Protein AF-A0A529SH31-F1 (afdb_monomer)

Nearest PDB structures (foldseek):
  2i5g-assembly1_B  TM=9.693E-01  e=6.076E-13  Pseudomonas aeruginosa
  5lx7-assembly1_A-2  TM=9.449E-01  e=8.465E-12  Aspergillus fumigatus
  5lwz-assembly1_A  TM=9.443E-01  e=1.270E-11  Aspergillus fumigatus Af293
  5lx4-assembly1_A-2  TM=9.408E-01  e=1.270E-11  Aspergillus fumigatus
  3neh-assembly2_B  TM=9.493E-01  e=3.229E-09  Listeria monocytogenes serotype 4b str. F2365

Solvent-accessible surface area (backbone atoms only — not comparable to full-atom values): 6969 Å² total; per-residue (Å²): 75,74,96,72,78,42,87,77,84,85,43,67,38,74,39,47,68,90,30,67,97,42,70,71,40,52,58,54,43,39,76,74,54,39,46,34,37,14,50,10,30,55,47,68,45,80,25,16,17,4,34,73,42,93,68,61,77,18,54,35,78,59,21,53,55,44,47,51,49,29,52,73,75,64,36,37,45,27,44,31,38,28,10,73,52,17,39,48,47,47,62,70,68,40,92,55,56,40,32,29,85,66,67,51,58,21,91,81,49,88,43,68,74,24,45,48,72,66,52,52,50,54,32,55,77,49,70,28,47,113

Foldseek 3Di:
DVVVPDDDDAAEEQAPVQCPLPLVVVVVVVVVRHQEYEQHAQADDQQFGFLVDPDGPAGDPSVLVSLVSCLVSNRAYEHQRGAQRNLLNSLVSHPAQHEPPDAADCVVPPDRSHHYPVSVVSNVVRVHYD

pLDDT: mean 97.87, std 1.07, range [92.5, 98.88]

Structure (mmCIF, N/CA/C/O backbone):
data_AF-A0A529SH31-F1
#
_entry.id   AF-A0A529SH31-F1
#
loop_
_atom_site.group_PDB
_atom_site.id
_atom_site.type_symbol
_atom_site.label_atom_id
_atom_site.label_alt_id
_atom_site.label_comp_id
_atom_site.label_asym_id
_atom_site.label_entity_id
_atom_site.label_seq_id
_atom_site.pdbx_PDB_ins_code
_atom_site.Cartn_x
_atom_site.Cartn_y
_atom_site.Cartn_z
_atom_site.occupancy
_atom_site.B_iso_or_equiv
_atom_site.auth_seq_id
_atom_site.auth_comp_id
_atom_site.auth_asym_id
_atom_site.auth_atom_id
_atom_site.pdbx_PDB_model_num
ATOM 1 N N . ALA A 1 1 ? -14.166 7.983 17.758 1.00 93.69 1 ALA A N 1
ATOM 2 C CA . ALA A 1 1 ? -13.132 9.013 18.002 1.00 93.69 1 ALA A CA 1
ATOM 3 C C . ALA A 1 1 ? -13.680 10.426 17.778 1.00 93.69 1 ALA A C 1
ATOM 5 O O . ALA A 1 1 ? -13.814 11.160 18.751 1.00 93.69 1 ALA A O 1
ATOM 6 N N . ARG A 1 2 ? -14.116 10.765 16.552 1.00 95.00 2 ARG A N 1
ATOM 7 C CA . ARG A 1 2 ? -14.682 12.084 16.196 1.00 95.00 2 ARG A CA 1
ATOM 8 C C . ARG A 1 2 ? -15.859 12.531 17.073 1.00 95.00 2 ARG A C 1
ATOM 10 O O . ARG A 1 2 ? -15.796 13.605 17.650 1.00 95.00 2 ARG A O 1
ATOM 17 N N . ALA A 1 3 ? -16.881 11.687 17.244 1.00 97.62 3 ALA A N 1
ATOM 18 C CA . ALA A 1 3 ? -18.049 12.008 18.079 1.00 97.62 3 ALA A CA 1
ATOM 19 C C . ALA A 1 3 ? -17.703 12.281 19.557 1.00 97.62 3 ALA A C 1
ATOM 21 O O . ALA A 1 3 ? -18.446 12.959 20.251 1.00 97.62 3 ALA A O 1
ATOM 22 N N . SER A 1 4 ? -16.566 11.763 20.033 1.00 96.94 4 SER A N 1
ATOM 23 C CA . SER A 1 4 ? -16.095 11.916 21.413 1.00 96.94 4 SER A CA 1
ATOM 24 C C . SER A 1 4 ? -14.903 12.874 21.543 1.00 96.94 4 SER A C 1
ATOM 26 O O . SER A 1 4 ? -14.224 12.821 22.558 1.00 96.94 4 SER A O 1
ATOM 28 N N . ASN A 1 5 ? -14.571 13.645 20.499 1.00 97.44 5 ASN A N 1
ATOM 29 C CA . ASN A 1 5 ? -13.396 14.527 20.441 1.00 97.44 5 ASN A CA 1
ATOM 30 C C . ASN A 1 5 ? -12.070 13.864 20.879 1.00 97.44 5 ASN A C 1
ATOM 32 O O . ASN A 1 5 ? -11.301 14.409 21.665 1.00 97.44 5 ASN A O 1
ATOM 36 N N . ARG A 1 6 ? -11.820 12.642 20.395 1.00 97.94 6 ARG A N 1
ATOM 37 C CA . ARG A 1 6 ? -10.573 11.899 20.637 1.00 97.94 6 ARG A CA 1
ATOM 38 C C . ARG A 1 6 ? -9.818 11.685 19.333 1.00 97.94 6 ARG A C 1
ATOM 40 O O . ARG A 1 6 ? -10.447 11.538 18.283 1.00 97.94 6 ARG A O 1
ATOM 47 N N . THR A 1 7 ? -8.498 11.569 19.424 1.00 97.75 7 THR A N 1
ATOM 48 C CA . THR A 1 7 ? -7.636 11.146 18.314 1.00 97.75 7 THR A CA 1
ATOM 49 C C . THR A 1 7 ? -7.871 9.669 18.004 1.00 97.75 7 THR A C 1
ATOM 51 O O . THR A 1 7 ? -7.836 8.829 18.902 1.00 97.75 7 THR A O 1
ATOM 54 N N . ALA A 1 8 ? -8.147 9.351 16.739 1.00 97.25 8 ALA A N 1
ATOM 55 C CA . ALA A 1 8 ? -8.113 7.975 16.255 1.00 97.25 8 ALA A CA 1
ATOM 56 C C . ALA A 1 8 ? -6.672 7.620 15.885 1.00 97.25 8 ALA A C 1
ATOM 58 O O . ALA A 1 8 ? -5.999 8.418 15.237 1.00 97.25 8 ALA A O 1
ATOM 59 N N . ILE A 1 9 ? -6.225 6.432 16.274 1.00 96.38 9 ILE A N 1
ATOM 60 C CA . ILE A 1 9 ? -4.925 5.891 15.885 1.00 96.38 9 ILE A CA 1
ATOM 61 C C . ILE A 1 9 ? -5.202 4.605 15.117 1.00 96.38 9 ILE A C 1
ATOM 63 O O . ILE A 1 9 ? -5.927 3.740 15.606 1.00 96.38 9 ILE A O 1
ATOM 67 N N . PHE A 1 10 ? -4.637 4.504 13.920 1.00 96.25 10 PHE A N 1
ATOM 68 C CA . PHE A 1 10 ? -4.609 3.281 13.130 1.00 96.25 10 PHE A CA 1
ATOM 69 C C . PHE A 1 10 ? -3.159 2.841 13.012 1.00 96.25 10 PHE A C 1
ATOM 71 O O . PHE A 1 10 ? -2.283 3.666 12.754 1.00 96.25 10 PHE A O 1
ATOM 78 N N . LEU A 1 11 ? -2.914 1.554 13.228 1.00 97.94 11 LEU A N 1
ATOM 79 C CA . LEU A 1 11 ? -1.580 0.987 13.135 1.00 97.94 11 LEU A CA 1
ATOM 80 C C . LEU A 1 11 ? -1.371 0.420 11.734 1.00 97.94 11 LEU A C 1
ATOM 82 O O . LEU A 1 11 ? -2.254 -0.247 11.186 1.00 97.94 11 LEU A O 1
ATOM 86 N N . GLY A 1 12 ? -0.197 0.684 11.172 1.00 97.38 12 GLY A N 1
ATOM 87 C CA . GLY A 1 12 ? 0.192 0.174 9.870 1.00 97.38 12 GLY A CA 1
ATOM 88 C C . GLY A 1 12 ? 1.687 -0.063 9.761 1.00 97.38 12 GLY A C 1
ATOM 89 O O . GLY A 1 12 ? 2.469 0.432 10.576 1.00 97.38 12 GLY A O 1
ATOM 90 N N . LEU A 1 13 ? 2.067 -0.847 8.757 1.00 98.12 13 LEU A N 1
ATOM 91 C CA . LEU A 1 13 ? 3.437 -1.299 8.537 1.00 98.12 13 LEU A CA 1
ATOM 92 C C . LEU A 1 13 ? 3.960 -0.768 7.203 1.00 98.12 13 LEU A C 1
ATOM 94 O O . LEU A 1 13 ? 3.379 -1.032 6.155 1.00 98.12 13 LEU A O 1
ATOM 98 N N . GLN A 1 14 ? 5.091 -0.061 7.228 1.00 97.25 14 GLN A N 1
ATOM 99 C CA . GLN A 1 14 ? 5.723 0.479 6.013 1.00 97.25 14 GLN A CA 1
ATOM 100 C C . GLN A 1 14 ? 6.620 -0.533 5.273 1.00 97.25 14 GLN A C 1
ATOM 102 O O . GLN A 1 14 ? 7.398 -0.165 4.396 1.00 97.25 14 GLN A O 1
ATOM 107 N N . ASN A 1 15 ? 6.574 -1.805 5.665 1.00 96.38 15 ASN A N 1
ATOM 108 C CA . ASN A 1 15 ? 7.335 -2.902 5.072 1.00 96.38 15 ASN A CA 1
ATOM 109 C C . ASN A 1 15 ? 6.690 -4.229 5.516 1.00 96.38 15 ASN A C 1
ATOM 111 O O . ASN A 1 15 ? 6.281 -4.304 6.681 1.00 9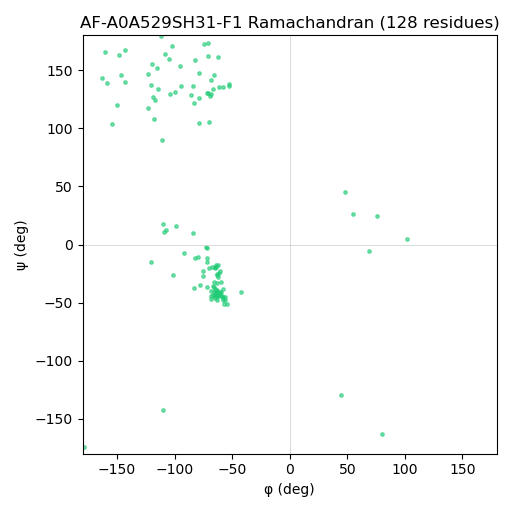6.38 15 ASN A O 1
ATOM 115 N N . PRO A 1 16 ? 6.634 -5.271 4.666 1.00 97.31 16 PRO A N 1
ATOM 116 C CA . PRO A 1 16 ? 6.155 -6.589 5.080 1.00 97.31 16 PRO A CA 1
ATOM 117 C C . PRO A 1 16 ? 7.102 -7.374 6.000 1.00 97.31 16 PRO A C 1
ATOM 119 O O . PRO A 1 16 ? 6.725 -8.447 6.436 1.00 97.31 16 PRO A O 1
ATOM 122 N N . MET A 1 17 ? 8.305 -6.892 6.333 1.00 96.06 17 MET A N 1
ATOM 123 C CA . MET A 1 17 ? 9.263 -7.628 7.188 1.00 96.06 17 MET A CA 1
ATOM 124 C C . MET A 1 17 ? 8.648 -8.335 8.417 1.00 96.06 17 MET A C 1
ATOM 126 O O . MET A 1 17 ? 9.027 -9.471 8.660 1.00 96.06 17 MET A O 1
ATOM 130 N N . PRO A 1 18 ? 7.680 -7.764 9.170 1.00 96.62 18 PRO A N 1
ATOM 131 C CA . PRO A 1 18 ? 7.097 -8.460 10.321 1.00 96.62 18 PRO A CA 1
ATOM 132 C C . PRO A 1 18 ? 6.353 -9.770 10.015 1.00 96.62 18 PRO A C 1
ATOM 134 O O . PRO A 1 18 ? 6.108 -10.526 10.950 1.00 96.62 18 PRO A O 1
ATOM 137 N N . MET A 1 19 ? 5.966 -10.029 8.758 1.00 96.88 19 MET A N 1
ATOM 138 C CA . MET A 1 19 ? 5.409 -11.325 8.344 1.00 96.88 19 MET A CA 1
ATOM 139 C C . MET A 1 19 ? 6.469 -12.314 7.832 1.00 96.88 19 MET A C 1
ATOM 141 O O . MET A 1 19 ? 6.135 -13.466 7.583 1.00 96.88 19 MET A O 1
ATOM 145 N N . GLU A 1 20 ? 7.727 -11.885 7.673 1.00 95.31 20 GLU A N 1
ATOM 146 C CA . GLU A 1 20 ? 8.830 -12.704 7.152 1.00 95.31 20 GLU A CA 1
ATOM 147 C C . GLU A 1 20 ? 8.401 -13.521 5.909 1.00 95.31 20 GLU A C 1
ATOM 149 O O . GLU A 1 20 ? 7.835 -12.961 4.965 1.00 95.31 20 GLU A O 1
ATOM 154 N N . ASP A 1 21 ? 8.654 -14.832 5.895 1.00 96.44 21 ASP A N 1
ATOM 155 C CA . ASP A 1 21 ? 8.252 -15.778 4.854 1.00 96.44 21 ASP A CA 1
ATOM 156 C C . ASP A 1 21 ? 6.979 -16.586 5.199 1.00 96.44 21 ASP A C 1
ATOM 158 O O . ASP A 1 21 ? 6.662 -17.559 4.511 1.00 96.44 21 ASP A O 1
ATOM 162 N N . ASP A 1 22 ? 6.203 -16.154 6.203 1.00 98.19 22 ASP A N 1
ATOM 163 C CA . ASP A 1 22 ? 4.976 -16.818 6.658 1.00 98.19 22 ASP A CA 1
ATOM 164 C C . ASP A 1 22 ? 3.738 -15.920 6.489 1.00 98.19 22 ASP A C 1
ATOM 166 O O . ASP A 1 22 ? 3.493 -14.962 7.225 1.00 98.19 22 ASP A O 1
ATOM 170 N N . ILE A 1 23 ? 2.896 -16.270 5.517 1.00 98.19 23 ILE A N 1
ATOM 171 C CA . ILE A 1 23 ? 1.651 -15.551 5.209 1.00 98.19 23 ILE A CA 1
ATOM 172 C C . ILE A 1 23 ? 0.662 -15.587 6.384 1.00 98.19 23 ILE A C 1
ATOM 174 O O . ILE A 1 23 ? -0.097 -14.634 6.562 1.0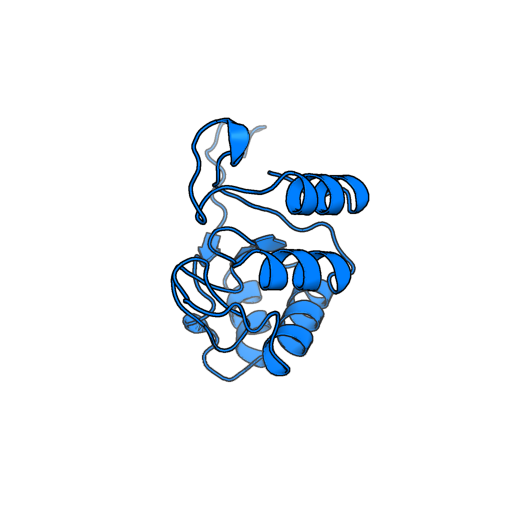0 98.19 23 ILE A O 1
ATOM 178 N N . GLY A 1 24 ? 0.700 -16.622 7.230 1.00 98.00 24 GLY A N 1
ATOM 179 C CA . GLY A 1 24 ? -0.149 -16.716 8.419 1.00 98.00 24 GLY A CA 1
ATOM 180 C C . GLY A 1 24 ? 0.100 -15.589 9.427 1.00 98.00 24 GLY A C 1
ATOM 181 O O . GLY A 1 24 ? -0.807 -15.200 10.166 1.00 98.00 24 GLY A O 1
ATOM 182 N N . LEU A 1 25 ? 1.292 -14.982 9.412 1.00 98.50 25 LEU A N 1
ATOM 183 C CA . LEU A 1 25 ? 1.598 -13.836 10.266 1.00 98.50 25 LEU A CA 1
ATOM 184 C C . LEU A 1 25 ? 0.807 -12.578 9.880 1.00 98.50 25 LEU A C 1
ATOM 186 O O . LEU A 1 25 ? 0.635 -11.701 10.724 1.00 98.50 25 LEU A O 1
ATOM 190 N N . ILE A 1 26 ? 0.262 -12.484 8.662 1.00 98.69 26 ILE A N 1
ATOM 191 C CA . ILE A 1 26 ? -0.609 -11.366 8.265 1.00 98.69 26 ILE A CA 1
ATOM 192 C C . ILE A 1 26 ? -1.889 -11.351 9.114 1.00 98.69 26 ILE A C 1
ATOM 194 O O . ILE A 1 26 ? -2.279 -10.288 9.604 1.00 98.69 26 ILE A O 1
ATOM 198 N N . GLU A 1 27 ? -2.514 -12.512 9.336 1.00 98.69 27 GLU A N 1
ATOM 199 C CA . GLU A 1 27 ? -3.698 -12.641 10.199 1.00 98.69 27 GLU A CA 1
ATOM 200 C C . GLU A 1 27 ? -3.353 -12.308 11.650 1.00 98.69 27 GLU A C 1
ATOM 202 O O . GLU A 1 27 ? -4.032 -11.491 12.271 1.00 98.69 27 GLU A O 1
ATOM 207 N N . MET A 1 28 ? -2.226 -12.817 12.157 1.00 98.44 28 MET A N 1
ATOM 208 C CA . MET A 1 28 ? -1.763 -12.467 13.504 1.00 98.44 28 MET A CA 1
ATOM 209 C C . MET A 1 28 ? -1.547 -10.955 13.675 1.00 98.44 28 MET A C 1
ATOM 211 O O . MET A 1 28 ? -1.974 -10.372 14.672 1.00 98.44 28 MET A O 1
ATOM 215 N N . LEU A 1 29 ? -0.908 -10.288 12.708 1.00 98.50 29 LEU A N 1
ATOM 216 C CA . LEU A 1 29 ? -0.710 -8.835 12.726 1.00 98.50 29 LEU A CA 1
ATOM 217 C C . LEU A 1 29 ? -2.047 -8.085 12.665 1.00 98.50 29 LEU A C 1
ATOM 219 O O . LEU A 1 29 ? -2.229 -7.074 13.353 1.00 98.50 29 LEU A O 1
ATOM 223 N N . PHE A 1 30 ? -2.996 -8.577 11.868 1.00 98.56 30 PHE A N 1
ATOM 224 C CA . PHE A 1 30 ? -4.339 -8.016 11.792 1.00 98.56 30 PHE A CA 1
ATOM 225 C C . PHE A 1 30 ? -5.074 -8.117 13.135 1.00 98.56 30 PHE A C 1
ATOM 227 O O . PHE A 1 30 ? -5.641 -7.122 13.605 1.00 98.56 30 PHE A O 1
ATOM 234 N N . ASP A 1 31 ? -5.001 -9.265 13.803 1.00 98.38 31 ASP A N 1
ATOM 235 C CA . ASP A 1 31 ? -5.594 -9.485 15.124 1.00 98.38 31 ASP A CA 1
ATOM 236 C C . ASP A 1 31 ? -4.963 -8.589 16.201 1.00 98.38 31 ASP A C 1
ATOM 238 O O . ASP A 1 31 ? -5.661 -8.081 17.081 1.00 98.38 31 ASP A O 1
ATOM 242 N N . LEU A 1 32 ? -3.667 -8.280 16.074 1.00 98.12 32 LEU A N 1
ATOM 243 C CA . LEU A 1 32 ? -2.959 -7.310 16.922 1.00 98.12 32 LEU A CA 1
ATOM 244 C C . LEU A 1 32 ? -3.328 -5.840 16.645 1.00 98.12 32 LEU A C 1
ATOM 246 O O . LEU A 1 32 ? -2.853 -4.938 17.337 1.00 98.12 32 LEU A O 1
ATOM 250 N N . GLY A 1 33 ? -4.192 -5.573 15.664 1.00 98.25 33 GLY A N 1
ATOM 251 C CA . GLY A 1 33 ? -4.719 -4.236 15.388 1.00 98.25 33 GLY A CA 1
ATOM 252 C C . GLY A 1 33 ? -4.078 -3.514 14.202 1.00 98.25 33 GLY A C 1
ATOM 253 O O . GLY A 1 33 ? -4.443 -2.364 13.942 1.00 98.25 33 GLY A O 1
ATOM 254 N N . ILE A 1 34 ? -3.171 -4.155 13.455 1.00 98.56 34 ILE A N 1
ATOM 255 C CA . ILE A 1 34 ? -2.661 -3.608 12.189 1.00 98.56 34 ILE A CA 1
ATOM 256 C C . ILE A 1 34 ? -3.799 -3.577 11.163 1.00 98.56 34 ILE A C 1
ATOM 258 O O . ILE A 1 34 ? -4.571 -4.527 11.033 1.00 98.56 34 ILE A O 1
ATOM 262 N N . ARG A 1 35 ? -3.955 -2.462 10.444 1.00 98.25 35 ARG A N 1
ATOM 263 C CA . ARG A 1 35 ? -5.044 -2.282 9.462 1.00 98.25 35 ARG A CA 1
ATOM 264 C C . ARG A 1 35 ? -4.567 -2.012 8.046 1.00 98.25 35 ARG A C 1
ATOM 266 O O . ARG A 1 35 ? -5.362 -2.148 7.121 1.00 98.25 35 ARG A O 1
ATOM 273 N N . PHE A 1 36 ? -3.299 -1.666 7.871 1.00 98.12 36 PHE A N 1
ATOM 274 C CA . PHE A 1 36 ? -2.701 -1.484 6.558 1.00 98.12 36 PHE A CA 1
ATOM 275 C C . PHE A 1 36 ? -1.233 -1.896 6.571 1.00 98.12 36 PHE A C 1
ATOM 277 O O . PHE A 1 36 ? -0.537 -1.720 7.572 1.00 98.12 36 PHE A O 1
ATOM 284 N N . MET A 1 37 ? -0.763 -2.451 5.462 1.00 98.62 37 MET A N 1
ATOM 285 C CA . MET A 1 37 ? 0.623 -2.876 5.304 1.00 98.62 37 MET A CA 1
ATOM 286 C C . MET A 1 37 ? 1.079 -2.593 3.878 1.00 98.62 37 MET A C 1
ATOM 288 O O . MET A 1 37 ? 0.329 -2.789 2.920 1.00 98.62 37 MET A O 1
ATOM 292 N N . GLN A 1 38 ? 2.312 -2.120 3.742 1.00 98.62 38 GLN A N 1
ATOM 293 C CA . GLN A 1 38 ? 2.940 -1.966 2.442 1.00 98.62 38 GLN A CA 1
ATOM 294 C C . GLN A 1 38 ? 3.453 -3.301 1.910 1.00 98.62 38 GLN A C 1
ATOM 296 O O . GLN A 1 38 ? 3.931 -4.128 2.682 1.00 98.62 38 GLN A O 1
ATOM 301 N N . LEU A 1 39 ? 3.434 -3.486 0.587 1.00 98.50 39 LEU A N 1
ATOM 302 C CA . LEU A 1 39 ? 4.067 -4.654 -0.042 1.00 98.50 39 LEU A CA 1
ATOM 303 C C . LEU A 1 39 ? 5.594 -4.537 -0.078 1.00 98.50 39 LEU A C 1
ATOM 305 O O . LEU A 1 39 ? 6.300 -5.541 -0.097 1.00 98.50 39 LEU A O 1
ATOM 309 N N . THR A 1 40 ? 6.124 -3.318 -0.089 1.00 98.44 40 THR A N 1
ATOM 310 C CA . THR A 1 40 ? 7.562 -3.046 -0.169 1.00 98.44 40 THR A CA 1
ATOM 311 C C . THR A 1 40 ? 7.922 -1.834 0.683 1.00 98.44 40 THR A C 1
ATOM 313 O O . THR A 1 40 ? 7.058 -1.066 1.105 1.00 98.44 40 THR A O 1
ATOM 316 N N . TYR A 1 41 ? 9.221 -1.637 0.899 1.00 97.88 41 TYR A N 1
ATOM 317 C CA . TYR A 1 41 ? 9.760 -0.316 1.210 1.00 97.88 41 TYR A CA 1
ATOM 318 C C . TYR A 1 41 ? 10.576 0.158 0.002 1.00 97.88 41 TYR A C 1
ATOM 320 O O . TYR A 1 41 ? 10.186 -0.090 -1.137 1.00 97.88 41 TYR A O 1
ATOM 328 N N . ASN A 1 42 ? 11.701 0.841 0.214 1.00 97.81 42 ASN A N 1
ATOM 329 C CA . ASN A 1 42 ? 12.530 1.332 -0.883 1.00 97.81 42 ASN A CA 1
ATOM 330 C C . ASN A 1 42 ? 13.190 0.219 -1.720 1.00 97.81 42 ASN A C 1
ATOM 332 O O . ASN A 1 42 ? 13.374 0.415 -2.918 1.00 97.81 42 ASN A O 1
ATOM 336 N N . ASN A 1 43 ? 13.534 -0.909 -1.094 1.00 96.81 43 ASN A N 1
ATOM 337 C CA . ASN A 1 43 ? 14.194 -2.054 -1.728 1.00 96.81 43 ASN A CA 1
ATOM 338 C C . ASN A 1 43 ? 13.189 -3.179 -2.004 1.00 96.81 43 ASN A C 1
ATOM 340 O O . ASN A 1 43 ? 12.060 -3.154 -1.500 1.00 96.81 43 ASN A O 1
ATOM 344 N N . GLN A 1 44 ? 13.627 -4.190 -2.750 1.00 96.81 44 GLN A N 1
ATOM 345 C CA . GLN A 1 44 ? 12.871 -5.419 -2.955 1.00 96.81 44 GLN A CA 1
ATOM 346 C C . GLN A 1 44 ? 12.555 -6.120 -1.623 1.00 96.81 44 GLN A C 1
ATOM 348 O O . GLN A 1 44 ? 13.410 -6.255 -0.747 1.00 96.81 44 GLN A O 1
ATOM 353 N N . SER A 1 45 ? 11.311 -6.578 -1.491 1.00 97.81 45 SER A N 1
ATOM 354 C CA . SER A 1 45 ? 10.832 -7.436 -0.408 1.00 97.81 45 SER A CA 1
ATOM 355 C C . SER A 1 45 ? 10.497 -8.831 -0.950 1.00 97.81 45 SER A C 1
ATOM 357 O O . SER A 1 45 ? 10.577 -9.088 -2.153 1.00 97.81 45 SER A O 1
ATOM 359 N N . LEU A 1 46 ? 10.055 -9.736 -0.072 1.00 97.75 46 LEU A N 1
ATOM 360 C CA . LEU A 1 46 ? 9.501 -11.023 -0.495 1.00 97.75 46 LEU A CA 1
ATOM 361 C C . LEU A 1 46 ? 8.210 -10.880 -1.314 1.00 97.75 46 LEU A C 1
ATOM 363 O O . LEU A 1 46 ? 7.859 -11.813 -2.031 1.00 97.75 46 LEU A O 1
ATOM 367 N N . LEU A 1 47 ? 7.516 -9.736 -1.244 1.00 98.56 47 LEU A N 1
ATOM 368 C CA . LEU A 1 47 ? 6.203 -9.535 -1.866 1.00 98.56 47 LEU A CA 1
ATOM 369 C C . LEU A 1 47 ? 6.261 -8.750 -3.185 1.00 98.56 47 LEU A C 1
ATOM 371 O O . LEU A 1 47 ? 5.393 -8.921 -4.041 1.00 98.56 47 LEU A O 1
ATOM 375 N N . GLY A 1 48 ? 7.276 -7.909 -3.383 1.00 98.31 48 GLY A N 1
ATOM 376 C CA . GLY A 1 48 ? 7.414 -7.114 -4.602 1.00 98.31 48 GLY A CA 1
ATOM 377 C C . GLY A 1 48 ? 8.667 -6.249 -4.629 1.00 98.31 48 GLY A C 1
ATOM 378 O O . GLY A 1 48 ? 9.509 -6.307 -3.730 1.00 98.31 48 GLY A O 1
ATOM 379 N N . CYS A 1 49 ? 8.785 -5.423 -5.663 1.00 98.25 49 CYS A N 1
ATOM 380 C CA . CYS A 1 49 ? 9.958 -4.591 -5.895 1.00 98.25 49 CYS A CA 1
ATOM 381 C C . CYS A 1 49 ? 9.740 -3.139 -5.438 1.00 98.25 49 CYS A C 1
ATOM 383 O O . CYS A 1 49 ? 8.722 -2.520 -5.755 1.00 98.25 49 CYS A O 1
ATOM 385 N N . GLY A 1 50 ? 10.692 -2.591 -4.679 1.00 98.06 50 GLY A N 1
ATOM 386 C CA . GLY A 1 50 ? 10.675 -1.191 -4.254 1.00 98.06 50 GLY A CA 1
ATOM 387 C C . GLY A 1 50 ? 11.216 -0.246 -5.331 1.00 98.06 50 GLY A C 1
ATOM 388 O O . GLY A 1 50 ? 11.970 -0.651 -6.210 1.00 98.06 50 GLY A O 1
ATOM 389 N N . TRP A 1 51 ? 10.863 1.038 -5.266 1.00 97.38 51 TRP A N 1
ATOM 390 C CA . TRP A 1 51 ? 11.210 2.021 -6.307 1.00 97.38 51 TRP A CA 1
ATOM 391 C C . TRP A 1 51 ? 12.719 2.293 -6.494 1.00 97.38 51 TRP A C 1
ATOM 393 O O . TRP A 1 51 ? 13.088 2.884 -7.512 1.00 97.38 51 TRP A O 1
ATOM 403 N N . MET A 1 52 ? 13.582 1.947 -5.523 1.00 97.38 52 MET A N 1
ATOM 404 C CA . MET A 1 52 ? 15.040 2.136 -5.652 1.00 97.38 52 MET A CA 1
ATOM 405 C C . MET A 1 52 ? 15.723 1.009 -6.423 1.00 97.38 52 MET A C 1
ATOM 407 O O . MET A 1 52 ? 16.896 1.141 -6.774 1.00 97.38 52 MET A O 1
ATOM 411 N N . GLU A 1 53 ? 15.021 -0.093 -6.674 1.00 97.25 53 GLU A N 1
ATOM 412 C CA . GLU A 1 53 ? 15.576 -1.206 -7.426 1.00 97.25 53 GLU A CA 1
ATOM 413 C C . GLU A 1 53 ? 15.788 -0.810 -8.886 1.00 97.25 53 GLU A C 1
ATOM 415 O O . GLU A 1 53 ? 14.990 -0.092 -9.491 1.00 97.25 53 GLU A O 1
ATOM 420 N N . LYS A 1 54 ? 16.897 -1.281 -9.462 1.00 95.44 54 LYS A N 1
ATOM 421 C CA . LYS A 1 54 ? 17.232 -0.993 -10.862 1.00 95.44 54 LYS A CA 1
ATOM 422 C C . LYS A 1 54 ? 16.210 -1.608 -11.821 1.00 95.44 54 LYS A C 1
ATOM 424 O O . LYS A 1 54 ? 15.883 -0.999 -12.834 1.00 95.44 54 LYS A O 1
ATOM 429 N N . GLU A 1 55 ? 15.749 -2.812 -11.498 1.00 96.38 55 GLU A N 1
ATOM 430 C CA . GLU A 1 55 ? 14.806 -3.590 -12.295 1.00 96.38 55 GLU A CA 1
ATOM 431 C C . GLU A 1 55 ? 13.591 -3.920 -11.426 1.00 96.38 55 GLU A C 1
ATOM 433 O O . G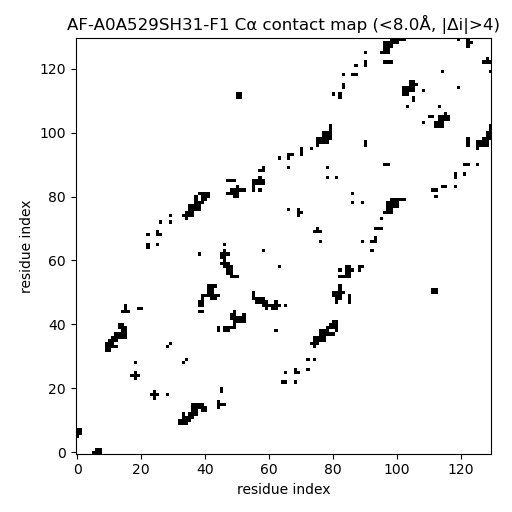LU A 1 55 ? 13.719 -4.625 -10.427 1.00 96.38 55 GLU A O 1
ATOM 438 N N . ASP A 1 56 ? 12.412 -3.429 -11.810 1.00 97.62 56 ASP A N 1
ATOM 439 C CA . ASP A 1 56 ? 11.164 -3.739 -11.112 1.00 97.62 56 ASP A CA 1
ATOM 440 C C . ASP A 1 56 ? 10.658 -5.128 -11.527 1.00 97.62 56 ASP A C 1
ATOM 442 O O . ASP A 1 56 ? 10.132 -5.336 -12.630 1.00 97.62 56 ASP A O 1
ATOM 446 N N . SER A 1 57 ? 10.835 -6.098 -10.631 1.00 96.88 57 SER A N 1
ATOM 447 C CA . SER A 1 57 ? 10.437 -7.492 -10.841 1.00 96.88 57 SER A CA 1
ATOM 448 C C . SER A 1 57 ? 8.917 -7.713 -10.803 1.00 96.88 57 SER A C 1
ATOM 450 O O . SER A 1 57 ? 8.453 -8.761 -11.261 1.00 96.88 57 SER A O 1
ATOM 452 N N . GLY A 1 58 ? 8.136 -6.719 -10.362 1.00 98.56 58 GLY A N 1
ATOM 453 C CA . GLY A 1 58 ? 6.693 -6.828 -10.160 1.00 98.56 58 GLY A CA 1
ATOM 454 C C . GLY A 1 58 ? 6.323 -7.506 -8.838 1.00 98.56 58 GLY A C 1
ATOM 455 O O . GLY A 1 58 ? 7.136 -7.632 -7.921 1.00 98.56 58 GLY A O 1
ATOM 456 N N . VAL A 1 59 ? 5.071 -7.956 -8.738 1.00 98.75 59 VAL A N 1
ATOM 457 C CA . VAL A 1 59 ? 4.586 -8.704 -7.572 1.00 98.75 59 VAL A CA 1
ATOM 458 C C . VAL A 1 59 ? 5.067 -10.151 -7.672 1.00 98.75 59 VAL A C 1
ATOM 460 O O . VAL A 1 59 ? 4.822 -10.847 -8.665 1.00 98.75 59 VAL A O 1
ATOM 463 N N . THR A 1 60 ? 5.732 -10.630 -6.621 1.00 98.69 60 THR A N 1
ATOM 464 C CA . THR A 1 60 ? 6.285 -11.991 -6.576 1.00 98.69 60 THR A CA 1
ATOM 465 C C . THR A 1 60 ? 5.178 -13.049 -6.450 1.00 98.69 60 THR A C 1
ATOM 467 O O . THR A 1 60 ? 4.003 -12.740 -6.235 1.00 98.69 60 THR A O 1
ATOM 470 N N . ARG A 1 61 ? 5.542 -14.339 -6.529 1.00 98.25 61 ARG A N 1
ATOM 471 C CA . ARG A 1 61 ? 4.605 -15.435 -6.220 1.00 98.25 61 ARG A CA 1
ATOM 472 C C . ARG A 1 61 ? 4.021 -15.291 -4.809 1.00 98.25 61 ARG A C 1
ATOM 474 O O . ARG A 1 61 ? 2.808 -15.353 -4.656 1.00 98.25 61 ARG A O 1
ATOM 481 N N . MET A 1 62 ? 4.872 -15.050 -3.811 1.00 98.38 62 MET A N 1
ATOM 482 C CA . MET A 1 62 ? 4.440 -14.869 -2.423 1.00 98.38 62 MET A CA 1
ATOM 483 C C . MET A 1 62 ? 3.618 -13.586 -2.249 1.00 98.38 62 MET A C 1
ATOM 485 O O . MET A 1 62 ? 2.628 -13.583 -1.528 1.00 98.38 62 MET A O 1
ATOM 489 N N . GLY A 1 63 ? 3.962 -12.517 -2.973 1.00 98.69 63 GLY A N 1
ATOM 490 C CA . GLY A 1 63 ? 3.188 -11.278 -2.995 1.00 98.69 63 GLY A CA 1
ATOM 491 C C . GLY A 1 63 ? 1.741 -11.477 -3.434 1.00 98.69 63 GLY A C 1
ATOM 492 O O . GLY A 1 63 ? 0.845 -10.877 -2.852 1.00 98.69 63 GLY A O 1
ATOM 493 N N . ARG A 1 64 ? 1.483 -12.361 -4.407 1.00 98.81 64 ARG A N 1
ATOM 494 C CA . ARG A 1 64 ? 0.114 -12.699 -4.842 1.00 98.81 64 ARG A CA 1
ATOM 495 C C . ARG A 1 64 ? -0.689 -13.366 -3.729 1.00 98.81 64 ARG A C 1
ATOM 497 O O . ARG A 1 64 ? -1.843 -13.010 -3.519 1.00 98.81 64 ARG A O 1
ATOM 504 N N . GLU A 1 65 ? -0.072 -14.304 -3.019 1.00 98.69 65 GLU A N 1
ATOM 505 C CA . GLU A 1 65 ? -0.700 -15.010 -1.899 1.00 98.69 65 GLU A CA 1
ATOM 506 C C . GLU A 1 65 ? -0.936 -14.054 -0.711 1.00 98.69 65 GLU A C 1
ATOM 508 O O . GLU A 1 65 ? -2.021 -14.046 -0.134 1.00 98.69 65 GLU A O 1
ATOM 513 N N . ALA A 1 66 ? 0.017 -13.161 -0.418 1.00 98.75 66 ALA A N 1
ATOM 514 C CA . ALA A 1 66 ? -0.134 -12.127 0.605 1.00 98.75 66 ALA A CA 1
ATOM 515 C C . ALA A 1 66 ? -1.238 -11.110 0.264 1.00 98.75 66 ALA A C 1
ATOM 517 O O . ALA A 1 66 ? -2.033 -10.763 1.131 1.00 98.75 66 ALA A O 1
ATOM 518 N N . ILE A 1 67 ? -1.342 -10.660 -0.994 1.00 98.88 67 ILE A N 1
ATOM 519 C CA . ILE A 1 67 ? -2.433 -9.779 -1.453 1.00 98.88 67 ILE A CA 1
ATOM 520 C C . ILE A 1 67 ? -3.794 -10.446 -1.236 1.00 98.88 67 ILE A C 1
ATOM 522 O O . ILE A 1 67 ? -4.710 -9.804 -0.718 1.00 98.88 67 ILE A O 1
ATOM 526 N N . ALA A 1 68 ? -3.921 -11.726 -1.599 1.00 98.81 68 ALA A N 1
ATOM 527 C CA . ALA A 1 68 ? -5.153 -12.480 -1.394 1.00 98.81 68 ALA A CA 1
ATOM 528 C C . ALA A 1 68 ? -5.519 -12.560 0.098 1.00 98.81 68 ALA A C 1
ATOM 530 O O . ALA A 1 68 ? -6.670 -12.323 0.465 1.00 98.81 68 ALA A O 1
ATOM 531 N N . GLU A 1 69 ? -4.537 -12.802 0.967 1.00 98.81 69 GLU A N 1
ATOM 532 C CA . GLU A 1 69 ? -4.754 -12.858 2.413 1.00 98.81 69 GLU A CA 1
ATOM 533 C C . GLU A 1 69 ? -5.140 -11.494 3.005 1.00 98.81 69 GLU A C 1
ATOM 535 O O . GLU A 1 69 ? -6.110 -11.373 3.758 1.00 98.81 69 GLU A O 1
ATOM 540 N N . MET A 1 70 ? -4.460 -10.425 2.590 1.00 98.81 70 MET A N 1
ATOM 541 C CA . MET A 1 70 ? -4.821 -9.059 2.971 1.00 98.81 70 MET A CA 1
ATOM 542 C C . MET A 1 70 ? -6.247 -8.711 2.516 1.00 98.81 70 MET A C 1
ATOM 544 O O . MET A 1 70 ? -7.013 -8.113 3.274 1.00 98.81 70 MET A O 1
ATOM 548 N N . ASN A 1 71 ? -6.651 -9.125 1.310 1.00 98.81 71 ASN A N 1
ATOM 549 C CA . ASN A 1 71 ? -8.017 -8.950 0.810 1.00 98.81 71 ASN A CA 1
ATOM 550 C C . ASN A 1 71 ? -9.054 -9.756 1.609 1.00 98.81 71 ASN A C 1
ATOM 552 O O . ASN A 1 71 ? -10.120 -9.206 1.922 1.00 98.81 71 ASN A O 1
ATOM 556 N N . ARG A 1 72 ? -8.736 -11.004 1.986 1.00 98.69 72 ARG A N 1
ATOM 557 C CA . ARG A 1 72 ? -9.581 -11.866 2.831 1.00 98.69 72 ARG A CA 1
ATOM 558 C C . ARG A 1 72 ? -9.866 -11.211 4.181 1.00 98.69 72 ARG A C 1
ATOM 560 O O . ARG A 1 72 ? -11.022 -11.144 4.593 1.00 98.69 72 ARG A O 1
ATOM 567 N N . LEU A 1 73 ? -8.828 -10.688 4.834 1.00 98.56 73 LEU A N 1
ATOM 568 C CA . LEU A 1 73 ? -8.919 -10.030 6.143 1.00 98.56 73 LEU A CA 1
ATOM 569 C C . LEU A 1 73 ? -9.524 -8.620 6.070 1.00 98.56 73 LEU A C 1
ATOM 571 O O . LEU A 1 73 ? -10.035 -8.097 7.059 1.00 98.56 73 LEU A O 1
ATOM 575 N N . GLY A 1 74 ? -9.464 -7.979 4.901 1.00 98.31 74 GLY A N 1
ATOM 576 C CA . GLY A 1 74 ? -9.775 -6.557 4.760 1.00 98.31 74 GLY A CA 1
ATOM 577 C C . GLY A 1 74 ? -8.657 -5.648 5.282 1.00 98.31 74 GLY A C 1
ATOM 578 O O . GLY A 1 74 ? -8.922 -4.501 5.644 1.00 98.31 74 GLY A O 1
ATOM 579 N N . MET A 1 75 ? -7.416 -6.143 5.322 1.00 98.62 75 MET A N 1
ATOM 580 C CA . MET A 1 75 ? -6.231 -5.316 5.528 1.00 98.62 75 MET A CA 1
ATOM 581 C C . MET A 1 75 ? -5.984 -4.472 4.273 1.00 98.62 75 MET A C 1
ATOM 583 O O . MET A 1 75 ? -5.966 -4.985 3.154 1.00 98.62 75 MET A O 1
ATOM 587 N N . ILE A 1 76 ? -5.791 -3.167 4.450 1.00 98.56 76 ILE A N 1
ATOM 588 C CA . ILE A 1 76 ? -5.537 -2.254 3.334 1.00 98.56 76 ILE A CA 1
ATOM 589 C C . ILE A 1 76 ? -4.124 -2.499 2.795 1.00 98.56 76 ILE A C 1
ATOM 591 O O . ILE A 1 76 ? -3.146 -2.504 3.546 1.00 98.56 76 ILE A O 1
ATOM 595 N N . ILE A 1 77 ? -4.027 -2.659 1.478 1.00 98.81 77 ILE A N 1
ATOM 596 C CA . ILE A 1 77 ? -2.753 -2.719 0.764 1.00 98.81 77 ILE A CA 1
ATOM 597 C C . ILE A 1 77 ? -2.282 -1.290 0.498 1.00 98.81 77 ILE A C 1
ATOM 599 O O . ILE A 1 77 ? -2.991 -0.514 -0.147 1.00 98.81 77 ILE A O 1
ATOM 603 N N . ASP A 1 78 ? -1.087 -0.962 0.986 1.00 98.81 78 ASP A N 1
ATOM 604 C CA . ASP A 1 78 ? -0.412 0.306 0.712 1.00 98.81 78 ASP A CA 1
ATOM 605 C C . ASP A 1 78 ? 0.715 0.107 -0.317 1.00 98.81 78 ASP A C 1
ATOM 607 O O . ASP A 1 78 ? 1.553 -0.788 -0.203 1.00 98.81 78 ASP A O 1
ATOM 611 N N . LEU A 1 79 ? 0.728 0.933 -1.355 1.00 98.75 79 LEU A N 1
ATOM 612 C CA . LEU A 1 79 ? 1.679 0.873 -2.466 1.00 98.75 79 LEU A CA 1
ATOM 613 C C . LEU A 1 79 ? 2.674 2.034 -2.444 1.00 98.75 79 LEU A C 1
ATOM 615 O O . LEU A 1 79 ? 3.445 2.225 -3.386 1.00 98.75 79 LEU A O 1
ATOM 619 N N . SER A 1 80 ? 2.704 2.799 -1.353 1.00 98.50 80 SER A N 1
ATOM 620 C CA . SER A 1 80 ? 3.827 3.686 -1.071 1.00 98.50 80 SER A CA 1
ATOM 621 C C . SER A 1 80 ? 5.132 2.897 -1.124 1.00 98.50 80 SER A C 1
ATOM 623 O O . SER A 1 80 ? 5.222 1.787 -0.610 1.00 98.50 80 SER A O 1
ATOM 625 N N . HIS A 1 81 ? 6.143 3.485 -1.762 1.00 98.44 81 HIS A N 1
ATOM 626 C CA . HIS A 1 81 ? 7.449 2.877 -2.032 1.00 98.44 81 HIS A CA 1
ATOM 627 C C . HIS A 1 81 ? 7.497 1.724 -3.051 1.00 98.44 81 HIS A C 1
ATOM 629 O O . HIS A 1 81 ? 8.606 1.320 -3.410 1.00 98.44 81 HIS A O 1
ATOM 635 N N . ALA A 1 82 ? 6.370 1.240 -3.572 1.00 98.50 82 ALA A N 1
ATOM 636 C CA . ALA A 1 82 ? 6.389 0.240 -4.633 1.00 98.50 82 ALA A CA 1
ATOM 637 C C . ALA A 1 82 ? 6.989 0.810 -5.928 1.00 98.50 82 ALA A C 1
ATOM 639 O O . ALA A 1 82 ? 6.803 1.985 -6.261 1.00 98.50 82 ALA A O 1
ATOM 640 N N . GLY A 1 83 ? 7.697 -0.039 -6.671 1.00 98.31 83 GLY A N 1
ATOM 641 C CA . GLY A 1 83 ? 8.024 0.221 -8.066 1.00 98.31 83 GLY A CA 1
ATOM 642 C C . GLY A 1 83 ? 6.758 0.315 -8.926 1.00 98.31 83 GLY A C 1
ATOM 643 O O . GLY A 1 83 ? 5.671 -0.111 -8.530 1.00 98.31 83 GLY A O 1
ATOM 644 N N . GLU A 1 84 ? 6.876 0.909 -10.112 1.00 98.12 84 GLU A N 1
ATOM 645 C CA . GLU A 1 84 ? 5.734 1.171 -10.994 1.00 98.12 84 GLU A CA 1
ATOM 646 C C . GLU A 1 84 ? 5.032 -0.109 -11.468 1.00 98.12 84 GLU A C 1
ATOM 648 O O . GLU A 1 84 ? 3.802 -0.185 -11.427 1.00 98.12 84 GLU A O 1
ATOM 653 N N . ARG A 1 85 ? 5.790 -1.133 -11.868 1.00 98.56 85 ARG A N 1
ATOM 654 C CA . ARG A 1 85 ? 5.230 -2.425 -12.272 1.00 98.56 85 ARG A CA 1
ATOM 655 C C . ARG A 1 85 ? 4.634 -3.146 -11.070 1.00 98.56 85 ARG A C 1
ATOM 657 O O . ARG A 1 85 ? 3.518 -3.648 -11.177 1.00 98.56 85 ARG A O 1
ATOM 664 N N . THR A 1 86 ? 5.328 -3.153 -9.932 1.00 98.75 86 THR A N 1
ATOM 665 C CA . THR A 1 86 ? 4.801 -3.732 -8.685 1.00 98.75 86 THR A CA 1
ATOM 666 C C . THR A 1 86 ? 3.467 -3.086 -8.293 1.00 98.75 86 THR A C 1
ATOM 668 O O . THR A 1 86 ? 2.508 -3.797 -7.994 1.00 98.75 86 THR A O 1
ATOM 671 N N . ALA A 1 87 ? 3.358 -1.756 -8.362 1.00 98.75 87 ALA A N 1
ATOM 672 C CA . ALA A 1 87 ? 2.123 -1.040 -8.057 1.00 98.75 87 ALA A CA 1
ATOM 673 C C . ALA A 1 87 ? 0.985 -1.398 -9.029 1.00 98.75 87 ALA A C 1
ATOM 675 O O . ALA A 1 87 ? -0.119 -1.711 -8.587 1.00 98.75 87 ALA A O 1
ATOM 676 N N . LEU A 1 88 ? 1.244 -1.393 -10.342 1.00 98.81 88 LEU A N 1
ATOM 677 C CA . LEU 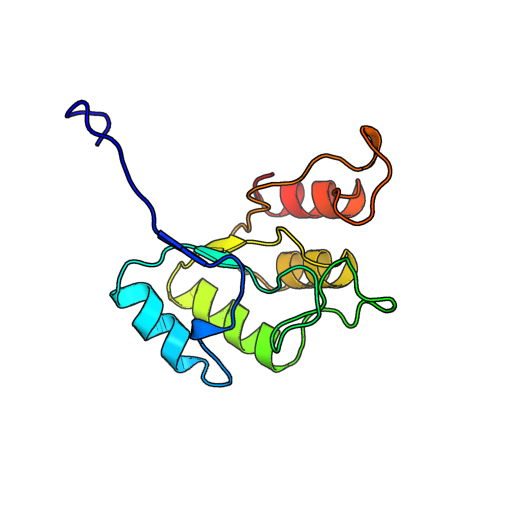A 1 88 ? 0.243 -1.745 -11.357 1.00 98.81 88 LEU A CA 1
ATOM 678 C C . LEU A 1 88 ? -0.254 -3.187 -11.203 1.00 98.81 88 LEU A C 1
ATOM 680 O O . LEU A 1 88 ? -1.458 -3.435 -11.266 1.00 98.81 88 LEU A O 1
ATOM 684 N N . GLU A 1 89 ? 0.656 -4.134 -10.968 1.00 98.88 89 GLU A N 1
ATOM 685 C CA . GLU A 1 89 ? 0.295 -5.532 -10.739 1.00 98.88 89 GLU A CA 1
ATOM 686 C C . GLU A 1 89 ? -0.519 -5.695 -9.451 1.00 98.88 89 GLU A C 1
ATOM 688 O O . GLU A 1 89 ? -1.538 -6.381 -9.467 1.00 98.88 89 GLU A O 1
ATOM 693 N N . ALA A 1 90 ? -0.140 -5.028 -8.357 1.00 98.88 90 ALA A N 1
ATOM 694 C CA . ALA A 1 90 ? -0.890 -5.088 -7.104 1.00 98.88 90 ALA A CA 1
ATOM 695 C C . ALA A 1 90 ? -2.304 -4.492 -7.230 1.00 98.88 90 ALA A C 1
ATOM 697 O O . ALA A 1 90 ? -3.260 -5.077 -6.723 1.00 98.88 90 ALA A O 1
ATOM 698 N N . ILE A 1 91 ? -2.462 -3.377 -7.955 1.00 98.81 91 ILE A N 1
ATOM 699 C CA . ILE A 1 91 ? -3.770 -2.771 -8.265 1.00 98.81 91 ILE A CA 1
ATOM 700 C C . ILE A 1 91 ? -4.657 -3.741 -9.066 1.00 98.81 91 ILE A C 1
ATOM 702 O O . ILE A 1 91 ? -5.863 -3.842 -8.820 1.00 98.81 91 ILE A O 1
ATOM 706 N N . ALA A 1 92 ? -4.068 -4.457 -10.027 1.00 98.69 92 ALA A N 1
ATOM 707 C CA . ALA A 1 92 ? -4.782 -5.432 -10.846 1.00 98.69 92 ALA A CA 1
ATOM 708 C C . ALA A 1 92 ? -5.155 -6.703 -10.064 1.00 98.69 92 ALA A C 1
ATOM 710 O O . ALA A 1 92 ? -6.223 -7.269 -10.293 1.00 98.69 92 ALA A O 1
ATOM 711 N N . LEU A 1 93 ? -4.288 -7.144 -9.149 1.00 98.81 93 LEU A N 1
ATOM 712 C CA . LEU A 1 93 ? -4.481 -8.352 -8.344 1.00 98.81 93 LEU A CA 1
ATOM 713 C C . LEU A 1 93 ? -5.447 -8.156 -7.179 1.00 98.81 93 LEU A C 1
ATOM 715 O O . LEU A 1 93 ? -6.163 -9.090 -6.837 1.00 98.81 93 LEU A O 1
ATOM 719 N N . SER A 1 94 ? -5.462 -6.970 -6.571 1.00 98.62 94 SER A N 1
ATOM 720 C CA . SER A 1 94 ? -6.322 -6.702 -5.423 1.00 98.62 94 SER A CA 1
ATOM 721 C C . SER A 1 94 ? -7.795 -6.677 -5.835 1.00 98.62 94 SER A C 1
ATOM 723 O O . SER A 1 94 ? -8.188 -5.961 -6.760 1.00 98.62 94 SER A O 1
ATOM 725 N N . GLU A 1 95 ? -8.618 -7.426 -5.107 1.00 98.12 95 GLU A N 1
ATOM 726 C CA . GLU A 1 95 ? -10.082 -7.445 -5.192 1.00 98.12 95 GLU A CA 1
ATOM 727 C C . GLU A 1 95 ? -10.725 -6.268 -4.440 1.00 98.12 95 GLU A C 1
ATOM 729 O O . GLU A 1 95 ? -11.923 -6.014 -4.570 1.00 98.12 95 GLU A O 1
ATOM 734 N N . ARG A 1 96 ? -9.934 -5.536 -3.645 1.00 98.12 96 ARG A N 1
ATOM 735 C CA . ARG A 1 96 ? -10.359 -4.358 -2.874 1.00 98.12 96 ARG A CA 1
ATOM 736 C C . ARG A 1 96 ? -9.574 -3.115 -3.304 1.00 98.12 96 ARG A C 1
ATOM 738 O O . ARG A 1 96 ? -8.437 -3.261 -3.764 1.00 98.12 96 ARG A O 1
ATOM 745 N N . PRO A 1 97 ? -10.116 -1.900 -3.106 1.00 98.31 97 PRO A N 1
ATOM 746 C CA . PRO A 1 97 ? -9.355 -0.675 -3.314 1.00 98.31 97 PRO A CA 1
ATOM 747 C C . PRO A 1 97 ? -8.038 -0.679 -2.534 1.00 98.31 97 PRO A C 1
ATOM 749 O O . PRO A 1 97 ? -7.989 -1.091 -1.372 1.00 98.31 97 PRO A O 1
ATOM 752 N N . VAL A 1 98 ? -6.978 -0.203 -3.182 1.00 98.62 98 VAL A N 1
ATOM 753 C CA . VAL A 1 98 ? -5.643 -0.052 -2.588 1.00 98.62 98 VAL A CA 1
ATOM 754 C C . VAL A 1 98 ? -5.326 1.425 -2.370 1.00 98.62 98 VAL A C 1
ATOM 756 O O . VAL A 1 98 ? -5.989 2.309 -2.919 1.00 98.62 98 VAL A O 1
ATOM 759 N N . VAL A 1 99 ? -4.310 1.698 -1.559 1.00 98.62 99 VAL A N 1
ATOM 760 C CA . VAL A 1 99 ? -3.917 3.056 -1.173 1.00 98.62 99 VAL A CA 1
ATOM 761 C C . VAL A 1 99 ? -2.453 3.298 -1.543 1.00 98.62 99 VAL A C 1
ATOM 763 O O . VAL A 1 99 ? -1.639 2.387 -1.476 1.00 98.62 99 VAL A O 1
ATOM 766 N N . ILE A 1 100 ? -2.088 4.520 -1.919 1.00 98.62 100 ILE A N 1
ATOM 767 C CA . ILE A 1 100 ? -0.710 5.020 -1.859 1.00 98.62 100 ILE A CA 1
ATOM 768 C C . ILE A 1 100 ? -0.693 6.079 -0.764 1.00 98.62 100 ILE A C 1
ATOM 770 O O . ILE A 1 100 ? -0.954 7.239 -1.033 1.00 98.62 100 ILE A O 1
ATOM 774 N N . SER A 1 101 ? -0.428 5.681 0.482 1.00 98.12 101 SER A N 1
ATOM 775 C CA . SER A 1 101 ? -0.653 6.549 1.650 1.00 98.12 101 SER A CA 1
ATOM 776 C C . SER A 1 101 ? 0.207 7.814 1.668 1.00 98.12 101 SER A C 1
ATOM 778 O O . SER A 1 101 ? -0.159 8.801 2.308 1.00 98.12 101 SER A O 1
ATOM 780 N N . HIS A 1 102 ? 1.369 7.787 1.007 1.00 98.00 102 HIS A N 1
ATOM 781 C CA . HIS A 1 102 ? 2.252 8.940 0.908 1.00 98.00 102 HIS A CA 1
ATOM 782 C C . HIS A 1 102 ? 3.141 8.887 -0.343 1.00 98.00 102 HIS A C 1
ATOM 784 O O . HIS A 1 102 ? 4.172 8.207 -0.420 1.00 98.00 102 HIS A O 1
ATOM 790 N N . ALA A 1 103 ? 2.780 9.686 -1.340 1.00 97.50 103 ALA A N 1
ATOM 791 C CA . ALA A 1 103 ? 3.603 9.988 -2.502 1.00 97.50 103 ALA A CA 1
ATOM 792 C C . ALA A 1 103 ? 3.097 11.272 -3.169 1.00 97.50 103 ALA A C 1
ATOM 794 O O . ALA A 1 103 ? 1.979 11.711 -2.916 1.00 97.50 103 ALA A O 1
ATOM 795 N N . ASN A 1 104 ? 3.899 11.858 -4.058 1.00 98.06 104 ASN A N 1
ATOM 796 C CA . ASN A 1 104 ? 3.426 12.941 -4.915 1.00 98.06 104 ASN A CA 1
ATOM 797 C C . ASN A 1 104 ? 3.212 12.435 -6.344 1.00 98.06 104 ASN A C 1
ATOM 799 O O . ASN A 1 104 ? 3.831 11.449 -6.750 1.00 98.06 104 ASN A O 1
ATOM 803 N N . PRO A 1 105 ? 2.406 13.130 -7.157 1.00 97.62 105 PRO A N 1
ATOM 804 C CA . PRO A 1 105 ? 2.406 12.924 -8.595 1.00 97.62 105 PRO A CA 1
ATOM 805 C C . PRO A 1 105 ? 3.762 13.243 -9.238 1.00 97.62 105 PRO A C 1
ATOM 807 O O . PRO A 1 105 ? 4.364 14.288 -8.974 1.00 97.62 105 PRO A O 1
ATOM 810 N N . ARG A 1 106 ? 4.229 12.379 -10.146 1.00 97.44 106 ARG A N 1
ATOM 811 C CA . ARG A 1 106 ? 5.548 12.507 -10.799 1.00 97.44 106 ARG A CA 1
ATOM 812 C C . ARG A 1 106 ? 5.687 13.772 -11.650 1.00 97.44 106 ARG A C 1
ATOM 814 O O . ARG A 1 106 ? 6.785 14.294 -11.783 1.00 97.44 106 ARG A O 1
ATOM 821 N N . TRP A 1 107 ? 4.588 14.329 -12.162 1.00 96.69 107 TRP A N 1
ATOM 822 C CA . TRP A 1 107 ? 4.633 15.589 -12.919 1.00 96.69 107 TRP A CA 1
ATOM 823 C C . TRP A 1 107 ? 4.909 16.830 -12.054 1.00 96.69 107 TRP A C 1
ATOM 825 O O . TRP A 1 107 ? 5.223 17.877 -12.610 1.00 96.69 107 TRP A O 1
ATOM 835 N N . LEU A 1 108 ? 4.788 16.745 -10.721 1.00 96.56 108 LEU A N 1
ATOM 836 C CA . LEU A 1 108 ? 5.190 17.835 -9.820 1.00 96.56 108 LEU A CA 1
ATOM 837 C C . LEU A 1 108 ? 6.694 17.805 -9.532 1.00 96.56 108 LEU A C 1
ATOM 839 O O . LEU A 1 108 ? 7.333 18.848 -9.418 1.00 96.56 108 LEU A O 1
ATOM 843 N N . ARG A 1 109 ? 7.264 16.603 -9.409 1.00 96.19 109 ARG A N 1
ATOM 844 C CA . ARG A 1 109 ? 8.700 16.385 -9.239 1.00 96.19 109 ARG A CA 1
ATOM 845 C C . ARG A 1 109 ? 9.072 15.047 -9.854 1.00 96.19 109 ARG A C 1
ATOM 847 O O . ARG A 1 109 ? 8.596 14.010 -9.389 1.00 96.19 109 ARG A O 1
ATOM 854 N N . ASP A 1 110 ? 9.957 15.085 -10.843 1.00 95.81 110 ASP A N 1
ATOM 855 C CA . ASP A 1 110 ? 10.407 13.878 -11.523 1.00 95.81 110 ASP A CA 1
ATOM 856 C C . ASP A 1 110 ? 11.293 13.038 -10.592 1.00 95.81 110 ASP A C 1
ATOM 858 O O . ASP A 1 110 ? 12.403 13.42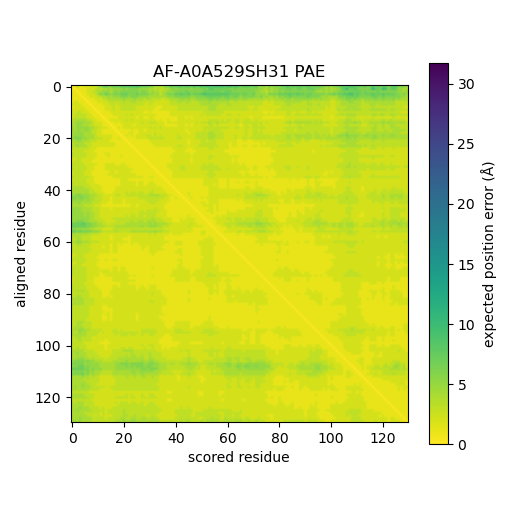3 -10.219 1.00 95.81 110 ASP A O 1
ATOM 862 N N . SER A 1 111 ? 10.719 11.943 -10.105 1.00 94.94 111 SER A N 1
ATOM 863 C CA . SER A 1 111 ? 11.332 11.001 -9.178 1.00 94.94 111 SER A CA 1
ATOM 864 C C . SER A 1 111 ? 10.600 9.670 -9.278 1.00 94.94 111 SER A C 1
ATOM 866 O O . SER A 1 111 ? 9.367 9.631 -9.298 1.00 94.94 111 SER A O 1
ATOM 868 N N . ASN A 1 112 ? 11.352 8.572 -9.249 1.00 92.50 112 ASN A N 1
ATOM 869 C CA . ASN A 1 112 ? 10.786 7.224 -9.209 1.00 92.50 112 ASN A CA 1
ATOM 870 C C . ASN A 1 112 ? 9.999 6.953 -7.914 1.00 92.50 112 ASN A C 1
ATOM 872 O O . ASN A 1 112 ? 9.124 6.096 -7.914 1.00 92.50 112 ASN A O 1
ATOM 876 N N . ARG A 1 113 ? 10.222 7.739 -6.846 1.00 97.00 113 ARG A N 1
ATOM 877 C CA . ARG A 1 113 ? 9.409 7.697 -5.617 1.00 97.00 113 ARG A CA 1
ATOM 878 C C . ARG A 1 113 ? 7.994 8.260 -5.806 1.00 97.00 113 ARG A C 1
ATOM 880 O O . ARG A 1 113 ? 7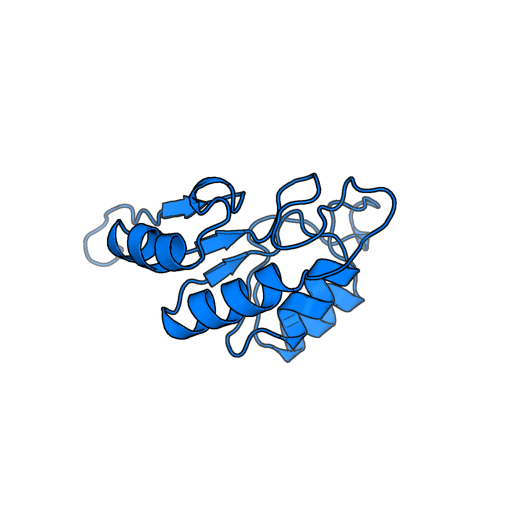.117 7.998 -4.979 1.00 97.00 113 ARG A O 1
ATOM 887 N N . ASN A 1 114 ? 7.790 9.063 -6.850 1.00 97.94 114 ASN A N 1
ATOM 888 C CA . ASN A 1 114 ? 6.523 9.704 -7.173 1.00 97.94 114 ASN A CA 1
ATOM 889 C C . ASN A 1 114 ? 5.726 8.894 -8.201 1.00 97.94 114 ASN A C 1
ATOM 891 O O . ASN A 1 114 ? 6.279 8.165 -9.029 1.00 97.94 114 ASN A O 1
ATOM 895 N N . VAL A 1 115 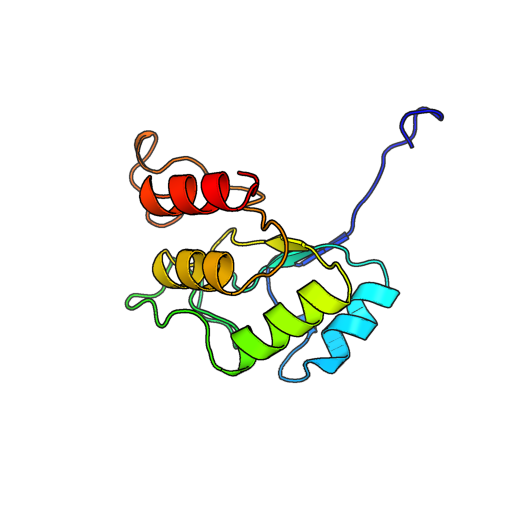? 4.408 9.065 -8.157 1.00 98.19 115 VAL A N 1
ATOM 896 C CA . VAL A 1 115 ? 3.436 8.218 -8.851 1.00 98.19 115 VAL A CA 1
ATOM 897 C C . VAL A 1 115 ? 3.230 8.686 -10.289 1.00 98.19 115 VAL A C 1
ATOM 899 O O . VAL A 1 115 ? 2.971 9.868 -10.541 1.00 98.19 115 VAL A O 1
ATOM 902 N N . SER A 1 116 ? 3.351 7.767 -11.249 1.00 98.06 116 SER A N 1
ATOM 903 C CA . SER A 1 116 ? 3.118 8.056 -12.666 1.00 98.06 116 SER A CA 1
ATOM 904 C C . SER A 1 116 ? 1.628 8.273 -12.962 1.00 98.06 116 SER A C 1
ATOM 906 O O . SER A 1 116 ? 0.748 7.867 -12.200 1.00 98.06 116 SER A O 1
ATOM 908 N N . LYS A 1 117 ? 1.316 8.890 -14.110 1.00 98.19 117 LYS A N 1
ATOM 909 C CA . LYS A 1 117 ? -0.078 9.025 -14.569 1.00 98.19 117 LYS A CA 1
ATOM 910 C C . LYS A 1 117 ? -0.758 7.666 -14.763 1.00 98.19 117 LYS A C 1
ATOM 912 O O . LYS A 1 117 ? -1.958 7.573 -14.537 1.00 98.19 117 LYS A O 1
ATOM 917 N N . HIS A 1 118 ? -0.004 6.636 -15.153 1.00 98.12 118 HIS A N 1
ATOM 918 C CA . HIS A 1 118 ? -0.540 5.295 -15.388 1.00 98.12 118 HIS A CA 1
ATOM 919 C C . HIS A 1 118 ? -0.997 4.651 -14.079 1.00 98.12 118 HIS A C 1
ATOM 921 O O . HIS A 1 118 ? -2.126 4.177 -13.994 1.00 98.12 118 HIS A O 1
ATOM 927 N N . VAL A 1 119 ? -0.164 4.715 -13.035 1.00 98.56 119 VAL A N 1
ATOM 928 C CA . VAL A 1 119 ? -0.533 4.203 -11.707 1.00 98.56 119 VAL A CA 1
ATOM 929 C C . VAL A 1 119 ? -1.726 4.976 -11.139 1.00 98.56 119 VAL A C 1
ATOM 931 O O . VAL A 1 119 ? -2.646 4.367 -10.606 1.00 98.56 119 VAL A O 1
ATOM 934 N N . LEU A 1 120 ? -1.776 6.303 -11.308 1.00 98.50 120 LEU A N 1
ATOM 935 C CA . LEU A 1 120 ? -2.914 7.109 -10.842 1.00 98.50 120 LEU A CA 1
ATOM 936 C C . LEU A 1 120 ? -4.214 6.803 -11.587 1.00 98.50 120 LEU A C 1
ATOM 938 O O . LEU A 1 120 ? -5.285 6.804 -10.983 1.00 98.50 120 LEU 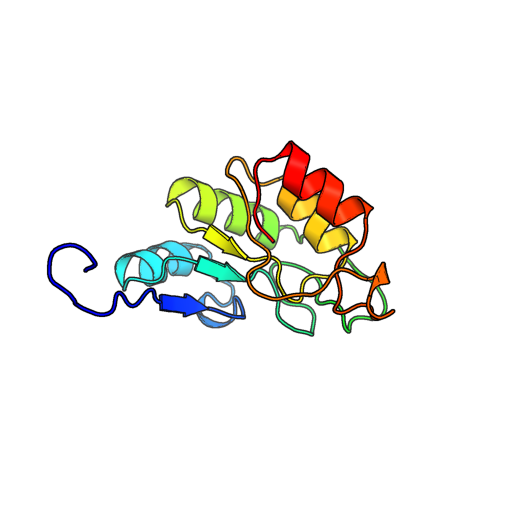A O 1
ATOM 942 N N . GLN A 1 121 ? -4.133 6.525 -12.888 1.00 98.62 121 GLN A N 1
ATOM 943 C CA . GLN A 1 121 ? -5.287 6.085 -13.660 1.00 98.62 121 GLN A CA 1
ATOM 944 C C . GLN A 1 121 ? -5.782 4.716 -13.178 1.00 98.62 121 GLN A C 1
ATOM 946 O O . GLN A 1 121 ? -6.978 4.572 -12.931 1.00 98.62 121 GLN A O 1
ATOM 951 N N . ALA A 1 122 ? -4.873 3.758 -12.979 1.00 98.62 122 ALA A N 1
ATOM 952 C CA . ALA A 1 122 ? -5.207 2.429 -12.474 1.00 98.62 122 ALA A CA 1
ATOM 953 C C . ALA A 1 122 ? -5.814 2.487 -11.059 1.00 98.62 122 ALA A C 1
ATOM 955 O O . ALA A 1 122 ? -6.819 1.831 -10.796 1.00 98.62 122 ALA A O 1
ATOM 956 N N . LEU A 1 123 ? -5.267 3.327 -10.169 1.00 98.31 123 LEU A N 1
ATOM 957 C CA . LEU A 1 123 ? -5.849 3.590 -8.849 1.00 98.31 123 LEU A CA 1
ATOM 958 C C . LEU A 1 123 ? -7.283 4.101 -8.968 1.00 98.31 123 LEU A C 1
ATOM 960 O O . LEU A 1 123 ? -8.180 3.547 -8.342 1.00 98.31 123 LEU A O 1
ATOM 964 N N . ARG A 1 124 ? -7.512 5.125 -9.797 1.00 98.38 124 ARG A N 1
ATOM 965 C CA . ARG A 1 124 ? -8.845 5.707 -9.998 1.00 98.38 124 ARG A CA 1
ATOM 966 C C . ARG A 1 124 ? -9.849 4.673 -10.510 1.00 98.38 124 ARG A C 1
ATOM 968 O O . ARG A 1 124 ? -10.976 4.639 -10.033 1.00 98.38 124 ARG A O 1
ATOM 975 N N . GLU A 1 125 ? -9.455 3.850 -11.479 1.00 98.44 125 GLU A N 1
ATOM 976 C CA . GLU A 1 125 ? -10.307 2.799 -12.059 1.00 98.44 125 GLU A CA 1
ATOM 977 C C . GLU A 1 125 ? -10.675 1.700 -11.051 1.00 98.44 125 GLU A C 1
ATOM 979 O O . GLU A 1 125 ? -11.662 0.995 -11.245 1.00 98.44 125 GLU A O 1
ATOM 984 N N . ARG A 1 126 ? -9.907 1.576 -9.964 1.00 97.88 126 ARG A N 1
ATOM 985 C CA . ARG A 1 126 ? -10.117 0.610 -8.876 1.00 97.88 126 ARG A CA 1
ATOM 986 C C . ARG A 1 126 ? -10.576 1.275 -7.576 1.00 97.88 126 ARG A C 1
ATOM 988 O O . ARG A 1 126 ? -10.453 0.673 -6.514 1.00 97.88 126 ARG A O 1
ATOM 995 N N . GLU A 1 127 ? -11.073 2.512 -7.664 1.00 98.19 127 GLU A N 1
ATOM 996 C CA . GLU A 1 127 ? -11.563 3.312 -6.529 1.00 98.19 127 GLU A CA 1
ATOM 997 C C . GLU A 1 127 ? -10.532 3.471 -5.392 1.00 98.19 127 GLU A C 1
ATOM 999 O O . GLU A 1 127 ? -10.879 3.658 -4.226 1.00 98.19 127 GLU A O 1
ATOM 1004 N N . GLY A 1 128 ? -9.247 3.386 -5.737 1.00 97.94 128 G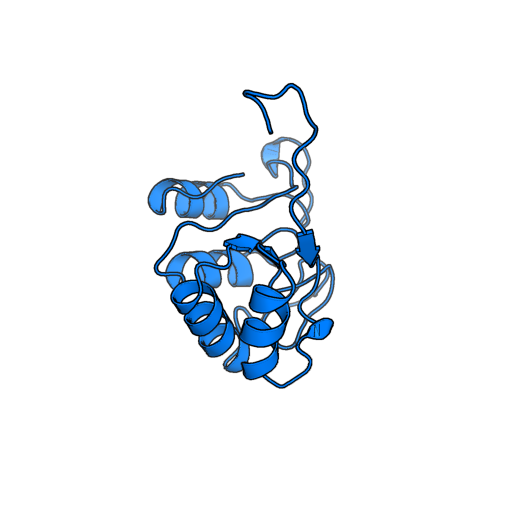LY A N 1
ATOM 1005 C CA . GLY A 1 128 ? -8.131 3.552 -4.820 1.00 97.94 128 GLY A CA 1
ATOM 1006 C C . GLY A 1 128 ? -7.895 5.007 -4.423 1.00 97.94 128 GLY A C 1
ATOM 1007 O O . GLY A 1 128 ? -8.478 5.944 -4.976 1.00 97.94 128 GLY A O 1
ATOM 1008 N N . LEU A 1 129 ? -6.989 5.190 -3.466 1.00 97.88 129 LEU A N 1
ATOM 1009 C CA . LEU A 1 129 ? -6.638 6.496 -2.910 1.00 97.88 129 LEU A CA 1
ATOM 1010 C C . LEU A 1 129 ? -5.148 6.789 -3.113 1.00 97.88 129 LEU A C 1
ATOM 1012 O O . LEU A 1 129 ? -4.314 5.913 -2.886 1.00 97.88 129 LEU A O 1
ATOM 1016 N N . LEU A 1 130 ? -4.832 8.024 -3.508 1.00 96.25 130 LEU A N 1
ATOM 1017 C CA . LEU A 1 130 ? -3.519 8.645 -3.312 1.00 96.25 130 LEU A CA 1
ATOM 1018 C C . LEU A 1 130 ? -3.599 9.563 -2.088 1.00 96.25 130 LEU A C 1
ATOM 1020 O O . LEU A 1 130 ? -4.591 10.324 -2.022 1.00 96.25 130 LEU A O 1
#

Radius of gyration: 14.49 Å; Cα contacts (8 Å, |Δi|>4): 262; chains: 1; bounding box: 35×35×37 Å

Sequence (130 aa):
ARASNRTAIFLGLQNPMPMEDDIGLIEMLFDLGIRFMQLTYNNQSLLGCGWMEKEDSGVTRMGREAIAEMNRLGMIIDLSHAGERTALEAIALSERPVVISHANPRWLRDSNRNVSKHVLQALREREGLL

Mean predicted aligned error: 2.23 Å

Secondary structure (DSSP, 8-state):
-GGGT-----EEESSSGGGTT-THHHHHHHHTTEEEEES--SS--SS--BTTSSS---S-HHHHHHHHHHHHHTPEEE-TTB-HHHHHHHHHH-SS--B--S--BTTTS--TTSBPHHHHHHHHHTT-B-